Protein AF-A0A7J9YVT6-F1 (afdb_monomer_lite)

Radius of gyration: 18.52 Å; chains: 1; bounding box: 59×26×34 Å

Structure (mmCIF, N/CA/C/O backbone):
data_AF-A0A7J9YVT6-F1
#
_entry.id   AF-A0A7J9YVT6-F1
#
loop_
_atom_site.group_PDB
_atom_site.id
_atom_site.type_symbol
_atom_site.label_atom_id
_atom_site.label_alt_id
_atom_site.label_comp_id
_atom_site.label_asym_id
_atom_site.label_entity_id
_atom_site.label_seq_id
_atom_site.pdbx_PDB_ins_code
_atom_site.Cartn_x
_atom_site.Cartn_y
_atom_site.Cartn_z
_atom_site.occupancy
_atom_site.B_iso_or_equiv
_atom_site.auth_seq_id
_atom_site.auth_comp_id
_atom_site.auth_asym_id
_atom_site.auth_atom_id
_atom_site.pdbx_PDB_model_num
ATOM 1 N N . MET A 1 1 ? -38.159 8.659 23.461 1.00 40.78 1 MET A N 1
ATOM 2 C CA . MET A 1 1 ? -37.622 8.842 22.097 1.00 40.78 1 MET A CA 1
ATOM 3 C C . MET A 1 1 ? -36.786 7.608 21.801 1.00 40.78 1 MET A C 1
ATOM 5 O O . MET A 1 1 ? -35.772 7.430 22.456 1.00 40.78 1 MET A O 1
ATOM 9 N N . ALA A 1 2 ? -37.289 6.686 20.978 1.00 44.66 2 ALA A N 1
ATOM 10 C CA . ALA A 1 2 ? -36.627 5.414 20.687 1.00 44.66 2 ALA A CA 1
ATOM 11 C C . ALA A 1 2 ? -35.849 5.548 19.370 1.00 44.66 2 ALA A C 1
ATOM 13 O O . ALA A 1 2 ? -36.447 5.846 18.337 1.00 44.66 2 ALA A O 1
ATOM 14 N N . GLU A 1 3 ? -34.526 5.386 19.423 1.00 53.50 3 GLU A N 1
ATOM 15 C CA . GLU A 1 3 ? -33.673 5.290 18.236 1.00 53.50 3 GLU A CA 1
ATOM 16 C C . GLU A 1 3 ? -34.002 4.007 17.464 1.00 53.50 3 GLU A C 1
ATOM 18 O O . GLU A 1 3 ? -34.186 2.940 18.050 1.00 53.50 3 GLU A O 1
ATOM 23 N N . GLY A 1 4 ? -34.097 4.129 16.139 1.00 54.88 4 GLY A N 1
ATOM 24 C CA . GLY A 1 4 ? -34.459 3.041 15.242 1.00 54.88 4 GLY A CA 1
ATOM 25 C C . GLY A 1 4 ? -33.515 1.846 15.364 1.00 54.88 4 GLY A C 1
ATOM 26 O O . GLY A 1 4 ? -32.308 1.956 15.140 1.00 54.88 4 GLY A O 1
ATOM 27 N N . SER A 1 5 ? -34.083 0.682 15.675 1.00 56.47 5 SER A N 1
ATOM 28 C CA . SER A 1 5 ? -33.389 -0.590 15.535 1.00 56.47 5 SER A CA 1
ATOM 29 C C . SER A 1 5 ? -33.159 -0.857 14.050 1.00 56.47 5 SER A C 1
ATOM 31 O O . SER A 1 5 ? -34.109 -1.062 13.292 1.00 56.47 5 SER A O 1
ATOM 33 N N . SER A 1 6 ? -31.895 -0.856 13.633 1.00 61.22 6 SER A N 1
ATOM 34 C CA . SER A 1 6 ? -31.508 -1.410 12.337 1.00 61.22 6 SER A CA 1
ATOM 35 C C . SER A 1 6 ? -31.952 -2.884 12.289 1.00 61.22 6 SER A C 1
ATOM 37 O O . SER A 1 6 ? -31.677 -3.607 13.250 1.00 61.22 6 SER A O 1
ATOM 39 N N . PRO A 1 7 ? -32.631 -3.347 11.224 1.00 63.69 7 PRO A N 1
ATOM 40 C CA . PRO A 1 7 ? -33.302 -4.655 11.172 1.00 63.69 7 PRO A CA 1
ATOM 41 C C . PRO A 1 7 ? -32.359 -5.869 11.227 1.00 63.69 7 PRO A C 1
ATOM 43 O O . PRO A 1 7 ? -32.821 -7.002 11.255 1.00 63.69 7 PRO A O 1
ATOM 46 N N . ASP A 1 8 ? -31.045 -5.645 11.257 1.00 70.31 8 ASP A N 1
ATOM 47 C CA . ASP A 1 8 ? -30.039 -6.669 10.979 1.00 70.31 8 ASP A CA 1
ATOM 48 C C . ASP A 1 8 ? -29.282 -7.168 12.224 1.00 70.31 8 ASP A C 1
ATOM 50 O O . ASP A 1 8 ? -28.298 -7.890 12.096 1.00 70.31 8 ASP A O 1
ATOM 54 N N . GLY A 1 9 ? -29.681 -6.759 13.438 1.00 60.09 9 GLY A N 1
ATOM 55 C CA . GLY A 1 9 ? -29.182 -7.306 14.716 1.00 60.09 9 GLY A CA 1
ATOM 56 C C . GLY A 1 9 ? -27.675 -7.161 14.993 1.00 60.09 9 GLY A C 1
ATOM 57 O O . GLY A 1 9 ? -27.210 -7.525 16.072 1.00 60.09 9 GLY A O 1
ATOM 58 N N . ARG A 1 10 ? -26.890 -6.623 14.053 1.00 66.12 10 ARG A N 1
ATOM 59 C CA . ARG A 1 10 ? -25.456 -6.428 14.224 1.00 66.12 10 ARG A CA 1
ATOM 60 C C . ARG A 1 10 ? -25.226 -5.273 15.196 1.00 66.12 10 ARG A C 1
ATOM 62 O O . ARG A 1 10 ? -25.770 -4.186 14.974 1.00 66.12 10 ARG A O 1
ATOM 69 N N . PRO A 1 11 ? -24.396 -5.456 16.239 1.00 57.84 11 PRO A N 1
ATOM 70 C CA . PRO A 1 11 ? -23.889 -4.310 16.978 1.00 57.84 11 PRO A CA 1
ATOM 71 C C . PRO A 1 11 ? -23.279 -3.335 15.961 1.00 57.84 11 PRO A C 1
ATOM 73 O O . PRO A 1 11 ? -22.660 -3.783 14.990 1.00 57.84 11 PRO A O 1
ATOM 76 N N . LYS A 1 12 ? -23.432 -2.016 16.158 1.00 59.56 12 LYS A N 1
ATOM 77 C CA . LYS A 1 12 ? -22.645 -0.985 15.446 1.00 59.56 12 LYS A CA 1
ATOM 78 C C . LYS A 1 12 ? -21.175 -1.102 15.903 1.00 59.56 12 LYS A C 1
ATOM 80 O O . LYS A 1 12 ? -20.631 -0.213 16.543 1.00 59.56 12 LYS A O 1
ATOM 85 N N . GLY A 1 13 ? -20.586 -2.277 15.700 1.00 56.69 13 GLY A N 1
ATOM 86 C CA . GLY A 1 13 ? -19.232 -2.654 16.056 1.00 56.69 13 GLY A CA 1
ATOM 87 C C . GLY A 1 13 ? -18.279 -2.093 15.018 1.00 56.69 13 GLY A C 1
ATOM 88 O O . GLY A 1 13 ? -18.654 -1.975 13.853 1.00 56.69 13 GLY A O 1
ATOM 89 N N . ALA A 1 14 ? -17.094 -1.703 15.488 1.00 66.50 14 ALA A N 1
ATOM 90 C CA . ALA A 1 14 ? -16.006 -1.066 14.751 1.00 66.50 14 ALA A CA 1
ATOM 91 C C . ALA A 1 14 ? -16.098 -1.239 13.225 1.00 66.50 14 ALA A C 1
ATOM 93 O O . ALA A 1 14 ? -16.047 -2.359 12.708 1.00 66.50 14 ALA A O 1
ATOM 94 N N . ALA A 1 15 ? -16.249 -0.116 12.516 1.00 76.62 15 ALA A N 1
ATOM 95 C CA . ALA A 1 15 ? -16.220 -0.109 11.062 1.00 76.62 15 ALA A CA 1
ATOM 96 C C . ALA A 1 15 ? -14.945 -0.820 10.591 1.00 76.62 15 ALA A C 1
ATOM 98 O O . ALA A 1 15 ? -13.849 -0.509 11.061 1.00 76.62 15 ALA A O 1
ATOM 99 N N . ARG A 1 16 ? -15.100 -1.808 9.705 1.00 87.38 16 ARG A N 1
ATOM 100 C CA . ARG A 1 16 ? -13.951 -2.498 9.112 1.00 87.38 16 ARG A CA 1
ATOM 101 C C . ARG A 1 16 ? -13.098 -1.474 8.347 1.00 87.38 16 ARG A C 1
ATOM 103 O O . ARG A 1 16 ? -13.691 -0.581 7.733 1.00 87.38 16 ARG A O 1
ATOM 110 N N . PRO A 1 17 ? -11.758 -1.593 8.364 1.00 93.88 17 PRO A N 1
ATOM 111 C CA . PRO A 1 17 ? -10.900 -0.751 7.541 1.00 93.88 17 PRO A CA 1
ATOM 112 C C . PRO A 1 17 ? -11.294 -0.834 6.064 1.00 93.88 17 PRO A C 1
ATOM 114 O O . PRO A 1 17 ? -11.759 -1.868 5.584 1.00 93.88 17 PRO A O 1
ATOM 117 N N . PHE A 1 18 ? -11.125 0.269 5.344 1.00 95.94 18 PHE A N 1
ATOM 118 C CA . PHE A 1 18 ? -11.353 0.328 3.910 1.00 95.94 18 PHE A CA 1
ATOM 119 C C . PHE A 1 18 ? -10.141 -0.249 3.171 1.00 95.94 18 PHE A C 1
ATOM 121 O O . PHE A 1 18 ? -9.019 0.223 3.351 1.00 95.94 18 PHE A O 1
ATOM 128 N N . GLU A 1 19 ? -10.362 -1.274 2.355 1.00 97.12 19 GLU A N 1
ATOM 129 C CA . GLU A 1 19 ? -9.300 -1.948 1.605 1.00 97.12 19 GLU A CA 1
ATOM 130 C C . GLU A 1 19 ? -8.906 -1.127 0.370 1.00 97.12 19 GLU A C 1
ATOM 132 O O . GLU A 1 19 ? -9.745 -0.818 -0.479 1.00 97.12 19 GLU A O 1
ATOM 137 N N . VAL A 1 20 ? -7.622 -0.790 0.251 1.00 97.56 20 VAL A N 1
ATOM 138 C CA . VAL A 1 20 ? -7.076 0.008 -0.853 1.00 97.56 20 VAL A CA 1
ATOM 139 C C . VAL A 1 20 ? -5.935 -0.742 -1.519 1.00 97.56 20 VAL A C 1
ATOM 141 O O . VAL A 1 20 ? -4.983 -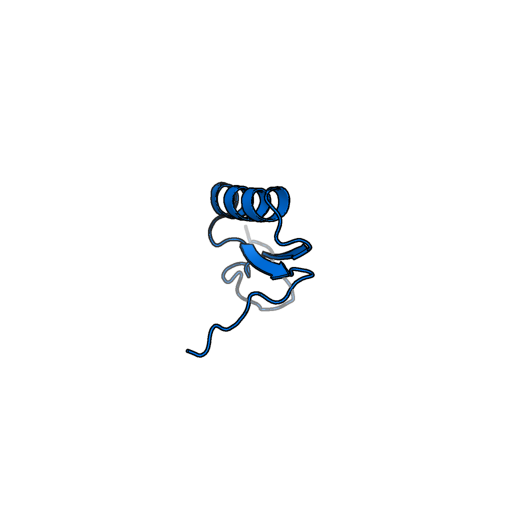1.167 -0.865 1.00 97.56 20 VAL A O 1
ATOM 144 N N . VAL A 1 21 ? -5.997 -0.837 -2.846 1.00 97.44 21 VAL A N 1
ATOM 145 C CA . VAL A 1 21 ? -4.918 -1.385 -3.669 1.00 97.44 21 VAL A CA 1
ATOM 146 C C . VAL A 1 21 ? -4.292 -0.261 -4.484 1.00 97.44 21 VAL A C 1
ATOM 148 O O . VAL A 1 21 ? -4.969 0.389 -5.278 1.00 97.44 21 VAL A O 1
ATOM 151 N N . VAL A 1 22 ? -2.988 -0.056 -4.315 1.00 96.38 22 VAL A N 1
ATOM 152 C CA . VAL A 1 22 ? -2.183 0.838 -5.151 1.00 96.38 22 VAL A CA 1
ATOM 153 C C . VAL A 1 22 ? -1.450 -0.010 -6.186 1.00 96.38 22 VAL A C 1
ATOM 155 O O . VAL A 1 22 ? -0.629 -0.856 -5.836 1.00 96.38 22 VAL A O 1
ATOM 158 N N . ALA A 1 23 ? -1.749 0.197 -7.467 1.00 95.56 23 ALA A N 1
ATOM 159 C CA . ALA A 1 23 ? -1.082 -0.488 -8.570 1.00 95.56 23 ALA A CA 1
ATOM 160 C C . ALA A 1 23 ? 0.058 0.382 -9.124 1.00 95.56 23 ALA A C 1
ATOM 162 O O . ALA A 1 23 ? -0.169 1.325 -9.878 1.00 95.56 23 ALA A O 1
ATOM 163 N N . GLY A 1 24 ? 1.290 0.055 -8.739 1.00 93.94 24 GLY A N 1
ATOM 164 C CA . GLY A 1 24 ? 2.528 0.679 -9.197 1.00 93.94 24 GLY A CA 1
ATOM 165 C C . GLY A 1 24 ? 3.516 0.910 -8.053 1.00 93.94 24 GLY A C 1
ATOM 166 O O . GLY A 1 24 ? 3.254 1.708 -7.164 1.00 93.94 24 GLY A O 1
ATOM 167 N N . GLY A 1 25 ? 4.690 0.274 -8.106 1.00 93.06 25 GLY A N 1
ATOM 168 C CA . GLY A 1 25 ? 5.766 0.437 -7.113 1.00 93.06 25 GLY A CA 1
ATOM 169 C C . GLY A 1 25 ? 6.721 1.610 -7.373 1.00 93.06 25 GLY A C 1
ATOM 170 O O . GLY A 1 25 ? 7.874 1.554 -6.958 1.00 93.06 25 GLY A O 1
ATOM 171 N N . GLY A 1 26 ? 6.285 2.625 -8.124 1.00 94.38 26 GLY A N 1
ATOM 172 C CA . GLY A 1 26 ? 7.058 3.848 -8.364 1.00 94.38 26 GLY A CA 1
ATOM 173 C C . GLY A 1 26 ? 6.837 4.902 -7.276 1.00 94.38 26 GLY A C 1
ATOM 174 O O . GLY A 1 26 ? 6.045 4.701 -6.357 1.00 94.38 26 GLY A O 1
ATOM 175 N N . ILE A 1 27 ? 7.480 6.065 -7.423 1.00 96.62 27 ILE A N 1
ATOM 176 C CA . ILE A 1 27 ? 7.390 7.171 -6.450 1.00 96.62 27 ILE A CA 1
ATOM 177 C C . ILE A 1 27 ? 5.940 7.584 -6.197 1.00 96.62 27 ILE A C 1
ATOM 179 O O . ILE A 1 27 ? 5.514 7.621 -5.053 1.00 96.62 27 ILE A O 1
ATOM 183 N N . ALA A 1 28 ? 5.147 7.794 -7.252 1.00 96.06 28 ALA A N 1
ATOM 184 C CA . ALA A 1 28 ? 3.745 8.183 -7.103 1.00 96.06 28 ALA A CA 1
ATOM 185 C C . ALA A 1 28 ? 2.917 7.167 -6.292 1.00 96.06 28 ALA A C 1
ATOM 187 O O . ALA A 1 28 ? 2.046 7.563 -5.524 1.00 96.06 28 ALA A O 1
ATOM 188 N N . GLY A 1 29 ? 3.199 5.867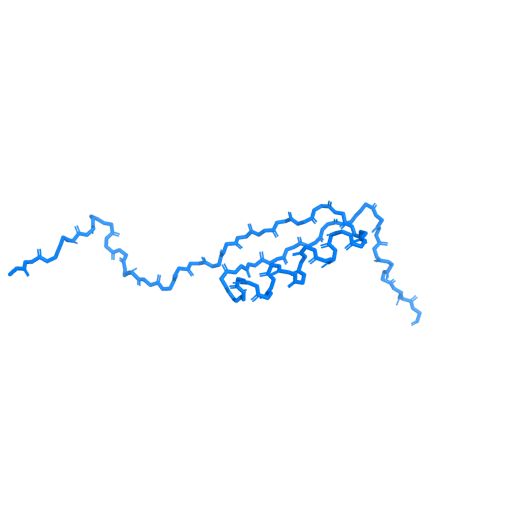 -6.433 1.00 95.69 29 GLY A N 1
ATOM 189 C CA . GLY A 1 29 ? 2.514 4.827 -5.666 1.00 95.69 29 GLY A CA 1
ATOM 190 C C . GLY A 1 29 ? 2.909 4.837 -4.191 1.00 95.69 29 GLY A C 1
ATOM 191 O O . GLY A 1 29 ? 2.050 4.713 -3.321 1.00 95.69 29 GLY A O 1
ATOM 192 N N . LEU A 1 30 ? 4.194 5.043 -3.897 1.00 96.25 30 LEU A N 1
ATOM 193 C CA . LEU A 1 30 ? 4.676 5.146 -2.521 1.00 96.25 30 LEU A CA 1
ATOM 194 C C . LEU A 1 30 ? 4.180 6.423 -1.828 1.00 96.25 30 LEU A C 1
ATOM 196 O O . LEU A 1 30 ? 3.688 6.349 -0.706 1.00 96.25 30 LEU A O 1
ATOM 200 N N . GLU A 1 31 ? 4.237 7.568 -2.506 1.00 98.00 31 GLU A N 1
ATOM 201 C CA . GLU A 1 31 ? 3.689 8.836 -2.008 1.00 98.00 31 GLU A CA 1
ATOM 202 C C . GLU A 1 31 ? 2.187 8.716 -1.724 1.00 98.00 31 GLU A C 1
ATOM 204 O O . GLU A 1 31 ? 1.716 9.143 -0.672 1.00 98.00 31 GLU A O 1
ATOM 209 N N . ALA A 1 32 ? 1.432 8.050 -2.606 1.00 97.62 32 ALA A N 1
ATOM 210 C CA . ALA A 1 32 ? 0.015 7.789 -2.374 1.00 97.62 32 ALA A CA 1
ATOM 211 C C . ALA A 1 32 ? -0.222 6.946 -1.110 1.00 97.62 32 ALA A C 1
ATOM 213 O O . ALA A 1 32 ? -1.131 7.251 -0.341 1.00 97.62 32 ALA A O 1
ATOM 214 N N . LEU A 1 33 ? 0.594 5.916 -0.854 1.00 97.19 33 LEU A N 1
ATOM 215 C CA . LEU A 1 33 ? 0.496 5.117 0.375 1.00 97.19 33 LEU A CA 1
ATOM 216 C C . LEU A 1 33 ? 0.778 5.945 1.630 1.00 97.19 33 LEU A C 1
ATOM 218 O O . LEU A 1 33 ? 0.044 5.827 2.612 1.00 97.19 33 LEU A O 1
ATOM 222 N N . LEU A 1 34 ? 1.831 6.767 1.602 1.00 97.50 34 LEU A N 1
ATOM 223 C CA . LEU A 1 34 ? 2.210 7.621 2.727 1.00 97.50 34 LEU A CA 1
ATOM 224 C C . LEU A 1 34 ? 1.117 8.650 3.018 1.00 97.50 34 LEU A C 1
ATOM 226 O O . LEU A 1 34 ? 0.650 8.733 4.153 1.00 97.50 34 LEU A O 1
ATOM 230 N N . ALA A 1 35 ? 0.633 9.338 1.983 1.00 97.88 35 ALA A N 1
ATOM 231 C CA . ALA A 1 35 ? -0.460 10.294 2.097 1.00 97.88 35 ALA A CA 1
ATOM 232 C C . ALA A 1 35 ? -1.745 9.630 2.621 1.00 97.88 35 ALA A C 1
ATOM 234 O O . ALA A 1 35 ? -2.399 10.167 3.512 1.00 97.88 35 ALA A O 1
ATOM 235 N N . LEU A 1 36 ? -2.098 8.434 2.130 1.00 97.56 36 LEU A N 1
ATOM 236 C CA . LEU A 1 36 ? -3.258 7.682 2.621 1.00 97.56 36 LEU A CA 1
ATOM 237 C C . LEU A 1 36 ? -3.104 7.283 4.091 1.00 97.56 36 LEU A C 1
ATOM 239 O O . LEU A 1 36 ? -4.062 7.410 4.856 1.00 97.56 36 LEU A O 1
AT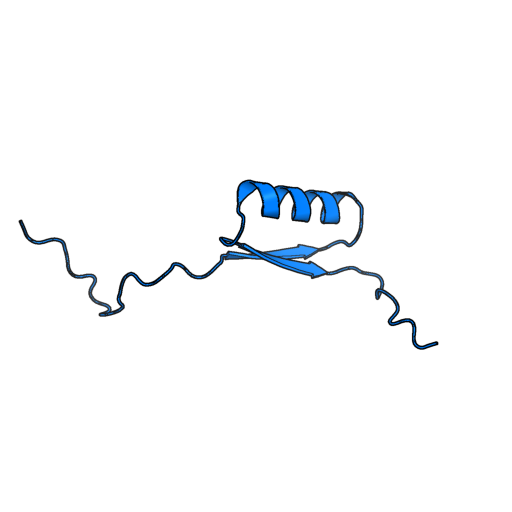OM 243 N N . ARG A 1 37 ? -1.917 6.832 4.514 1.00 96.50 37 ARG A N 1
ATOM 244 C CA . ARG A 1 37 ? -1.662 6.512 5.924 1.00 96.50 37 ARG A CA 1
ATOM 245 C C . ARG A 1 37 ? -1.763 7.754 6.804 1.00 96.50 37 AR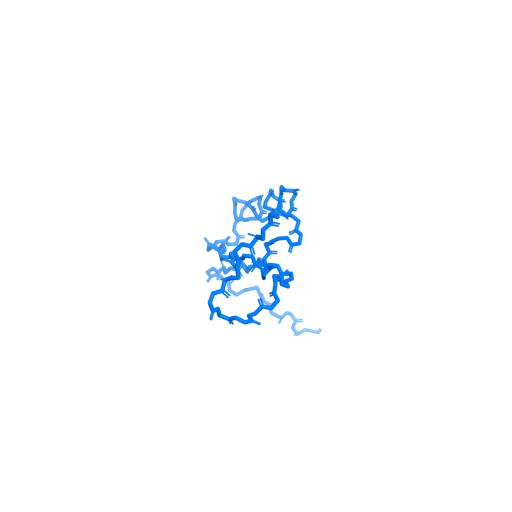G A C 1
ATOM 247 O O . ARG A 1 37 ? -2.334 7.660 7.886 1.00 96.50 37 ARG A O 1
ATOM 254 N N . GLU A 1 38 ? -1.248 8.889 6.344 1.00 98.19 38 GLU A N 1
ATOM 255 C CA . GLU A 1 38 ? -1.303 10.162 7.065 1.00 98.19 38 GLU A CA 1
ATOM 256 C C . GLU A 1 38 ? -2.749 10.634 7.275 1.00 98.19 38 GLU A C 1
ATOM 258 O O . GLU A 1 38 ? -3.148 10.932 8.400 1.00 98.19 38 GLU A O 1
ATOM 263 N N . ILE A 1 39 ? -3.567 10.648 6.217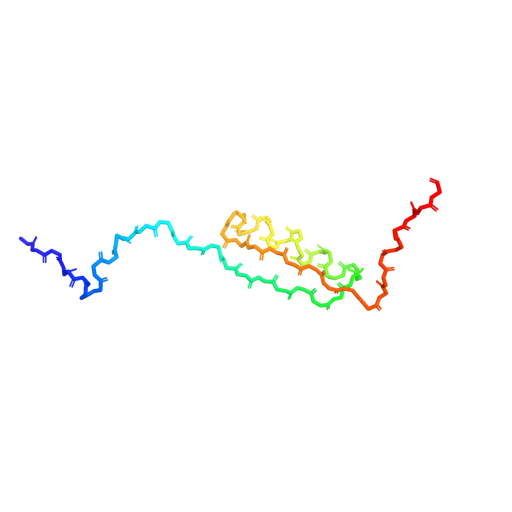 1.00 97.75 39 ILE A N 1
ATOM 264 C CA . ILE A 1 39 ? -4.932 11.191 6.295 1.00 97.75 39 ILE A CA 1
ATOM 265 C C . ILE A 1 39 ? -5.943 10.200 6.883 1.00 97.75 39 ILE A C 1
ATOM 267 O O . ILE A 1 39 ? -6.920 10.612 7.516 1.00 97.75 39 ILE A O 1
ATOM 271 N N . ALA A 1 40 ? -5.763 8.896 6.651 1.00 95.88 40 ALA A N 1
ATOM 272 C CA . ALA A 1 40 ? -6.753 7.876 6.992 1.00 95.88 40 ALA A CA 1
ATOM 273 C C . ALA A 1 40 ? -6.356 6.989 8.178 1.00 95.88 40 ALA A C 1
ATOM 275 O O . ALA A 1 40 ? -7.248 6.471 8.857 1.00 95.88 40 ALA A O 1
ATOM 276 N N . GLY A 1 41 ? -5.063 6.873 8.488 1.00 94.81 41 GLY A N 1
ATOM 277 C CA . GLY A 1 41 ? -4.567 6.053 9.589 1.00 94.81 41 GLY A CA 1
ATOM 278 C C . GLY A 1 41 ? -5.064 4.610 9.497 1.00 94.81 41 GLY A C 1
ATOM 279 O O . GLY A 1 41 ? -5.103 4.017 8.425 1.00 94.81 41 GLY A O 1
ATOM 280 N N . GLU A 1 42 ? -5.518 4.070 10.625 1.00 94.31 42 GLU A N 1
ATOM 281 C CA . GLU A 1 42 ? -6.021 2.690 10.742 1.00 94.31 42 GLU A CA 1
ATOM 282 C C . GLU A 1 42 ? -7.412 2.478 10.111 1.00 94.31 42 GLU A C 1
ATOM 284 O O . GLU A 1 42 ? -7.963 1.379 10.149 1.00 94.31 42 GLU A O 1
ATOM 289 N N . ARG A 1 43 ? -8.015 3.522 9.523 1.00 94.06 43 ARG A N 1
ATOM 290 C CA . ARG A 1 43 ? -9.284 3.395 8.789 1.00 94.06 43 ARG A CA 1
ATOM 291 C C . ARG A 1 43 ? -9.098 2.765 7.411 1.00 94.06 43 ARG A C 1
ATOM 293 O O . ARG A 1 43 ? -10.103 2.456 6.777 1.00 94.06 43 ARG A O 1
ATOM 300 N N . VAL A 1 44 ? -7.859 2.597 6.943 1.00 96.62 44 VAL A N 1
ATOM 301 C CA . VAL A 1 44 ? -7.533 1.951 5.667 1.00 96.62 44 VAL A CA 1
ATOM 302 C C . VAL A 1 44 ? -6.568 0.790 5.872 1.00 96.62 44 VAL A C 1
ATOM 304 O O . VAL A 1 44 ? -5.644 0.864 6.676 1.00 96.62 44 VAL A O 1
ATOM 307 N N . SER A 1 45 ? -6.774 -0.268 5.101 1.00 97.31 45 SER A N 1
ATOM 308 C CA . SER A 1 45 ? -5.831 -1.367 4.921 1.00 97.31 45 SER A CA 1
ATOM 309 C C . SER A 1 45 ? -5.231 -1.229 3.522 1.00 97.31 45 SER A C 1
ATOM 311 O O . SER A 1 45 ? -5.958 -1.082 2.539 1.00 97.31 45 SER A O 1
ATOM 313 N N . LEU A 1 46 ? -3.901 -1.168 3.432 1.00 97.56 46 LEU A N 1
ATOM 314 C CA . LEU A 1 46 ? -3.183 -0.780 2.217 1.00 97.56 46 LEU A CA 1
ATOM 315 C C . LEU A 1 46 ? -2.429 -1.974 1.619 1.00 97.56 46 LEU A C 1
ATOM 317 O O . LEU A 1 46 ? -1.621 -2.603 2.296 1.00 97.56 46 LEU A O 1
ATOM 321 N N . THR A 1 47 ? -2.630 -2.231 0.327 1.00 96.88 47 THR A N 1
ATOM 322 C CA . THR A 1 47 ? -1.868 -3.211 -0.461 1.00 96.88 47 THR A CA 1
ATOM 323 C C . THR A 1 47 ? -1.173 -2.514 -1.629 1.00 96.88 47 THR A C 1
ATOM 325 O O . THR A 1 47 ? -1.811 -1.792 -2.392 1.00 96.88 47 THR A O 1
ATOM 328 N N . LEU A 1 48 ? 0.128 -2.758 -1.803 1.00 94.88 48 LEU A N 1
ATOM 329 C CA . LEU A 1 48 ? 0.896 -2.294 -2.960 1.00 94.88 48 LEU A CA 1
ATOM 330 C C . LEU A 1 48 ? 1.138 -3.449 -3.924 1.00 94.88 48 LEU A C 1
ATOM 332 O O . LEU A 1 48 ? 1.673 -4.486 -3.538 1.00 94.88 48 LEU A O 1
ATOM 336 N N . VAL A 1 49 ? 0.813 -3.240 -5.193 1.00 95.31 49 VAL A N 1
ATOM 337 C CA . VAL A 1 49 ? 1.130 -4.169 -6.276 1.00 95.31 49 VAL A CA 1
ATOM 338 C C . VAL A 1 49 ? 2.131 -3.493 -7.201 1.00 95.31 49 VAL A C 1
ATOM 340 O O . VAL A 1 49 ? 1.887 -2.389 -7.675 1.00 95.31 49 VAL A O 1
ATOM 343 N N . SER A 1 50 ? 3.259 -4.143 -7.478 1.00 91.88 50 SER A N 1
ATOM 344 C CA . SER A 1 50 ? 4.267 -3.653 -8.425 1.00 91.88 50 SER A CA 1
ATOM 345 C C . SER A 1 50 ? 4.426 -4.623 -9.591 1.00 91.88 50 SER A C 1
ATOM 347 O O . SER A 1 50 ? 4.267 -5.829 -9.425 1.00 91.88 50 SER A O 1
ATOM 349 N N . ALA A 1 51 ? 4.748 -4.093 -10.774 1.00 85.06 51 ALA A N 1
ATOM 350 C CA . ALA A 1 51 ? 4.946 -4.885 -11.990 1.00 85.06 51 ALA A CA 1
ATOM 351 C C . ALA A 1 51 ? 6.256 -5.691 -11.977 1.00 85.06 51 ALA A C 1
ATOM 353 O O . ALA A 1 51 ? 6.359 -6.706 -12.660 1.00 85.06 51 ALA A O 1
ATOM 354 N N . SER A 1 52 ? 7.252 -5.242 -11.206 1.00 78.19 52 SER A N 1
ATOM 355 C CA . SER A 1 52 ? 8.481 -5.998 -10.977 1.00 78.19 52 SER A CA 1
ATOM 356 C C . SER A 1 52 ? 8.397 -6.692 -9.621 1.00 78.19 52 SER A C 1
ATOM 358 O O . SER A 1 52 ? 8.034 -6.030 -8.639 1.00 78.19 52 SER A O 1
ATOM 360 N N . PRO A 1 53 ? 8.745 -7.985 -9.525 1.00 66.69 53 PRO A N 1
ATOM 361 C CA . PRO A 1 53 ? 8.893 -8.623 -8.231 1.00 66.69 53 PRO A CA 1
ATOM 362 C C . PRO A 1 53 ? 9.972 -7.879 -7.435 1.00 66.69 53 PRO A C 1
ATOM 364 O O . PRO A 1 53 ? 11.101 -7.706 -7.898 1.00 66.69 53 PRO A O 1
ATOM 367 N N . SER A 1 54 ? 9.647 -7.449 -6.216 1.00 68.12 54 SER A N 1
ATOM 368 C CA . SER A 1 54 ? 10.686 -7.125 -5.242 1.00 68.12 54 SER A CA 1
ATOM 369 C C . SER A 1 54 ? 11.429 -8.427 -4.956 1.00 68.12 54 SER A C 1
ATOM 371 O O . SER A 1 54 ? 10.836 -9.363 -4.420 1.00 68.12 54 SER A O 1
ATOM 373 N N . SER A 1 55 ? 12.685 -8.524 -5.392 1.00 57.44 55 SER A N 1
ATOM 374 C CA . SER A 1 55 ? 13.488 -9.736 -5.232 1.00 57.44 55 SER A CA 1
ATOM 375 C C . SER A 1 55 ? 13.477 -10.190 -3.766 1.00 57.44 55 SER A C 1
ATOM 377 O O . SER A 1 55 ? 13.895 -9.413 -2.904 1.00 57.44 55 SER A O 1
ATOM 379 N N . PRO A 1 56 ? 13.050 -11.425 -3.444 1.00 61.22 56 PRO A N 1
ATOM 380 C CA . PRO A 1 56 ? 13.392 -12.021 -2.168 1.00 61.22 56 PRO A CA 1
ATOM 381 C C . PRO A 1 56 ? 14.876 -12.371 -2.267 1.00 61.22 56 PRO A C 1
ATOM 383 O O . PRO A 1 56 ? 15.248 -13.383 -2.855 1.00 61.22 56 PRO A O 1
ATOM 386 N N . THR A 1 57 ? 15.756 -11.491 -1.791 1.00 61.62 57 THR A N 1
ATOM 387 C CA . THR A 1 57 ? 17.190 -11.788 -1.736 1.00 61.62 57 THR A CA 1
ATOM 388 C C . THR A 1 57 ? 17.408 -12.932 -0.748 1.00 61.62 57 THR A C 1
ATOM 390 O O . THR A 1 57 ? 17.551 -12.715 0.449 1.00 61.62 57 THR A O 1
ATOM 393 N N . GLY A 1 58 ? 17.398 -14.161 -1.264 1.00 59.09 58 GLY A N 1
ATOM 394 C CA . GLY A 1 58 ? 18.028 -15.319 -0.653 1.00 59.09 58 GLY A CA 1
ATOM 395 C C . GLY A 1 58 ? 19.509 -15.295 -1.004 1.00 59.09 58 GLY A C 1
ATOM 396 O O . GLY A 1 58 ? 19.913 -15.816 -2.044 1.00 59.09 58 GLY A O 1
ATOM 397 N N . ARG A 1 59 ? 20.303 -14.651 -0.152 1.00 55.81 59 ARG A N 1
ATOM 398 C CA . ARG A 1 59 ? 21.729 -14.928 -0.009 1.00 55.81 59 ARG A CA 1
ATOM 399 C C . ARG A 1 59 ? 22.035 -15.111 1.464 1.00 55.81 59 ARG A C 1
ATOM 401 O O . ARG A 1 59 ? 21.437 -14.357 2.261 1.00 55.81 59 ARG A O 1
#

Secondary structure (DSSP, 8-state):
-PPP--TT------PPPEEEEEE--SHHHHHHHHH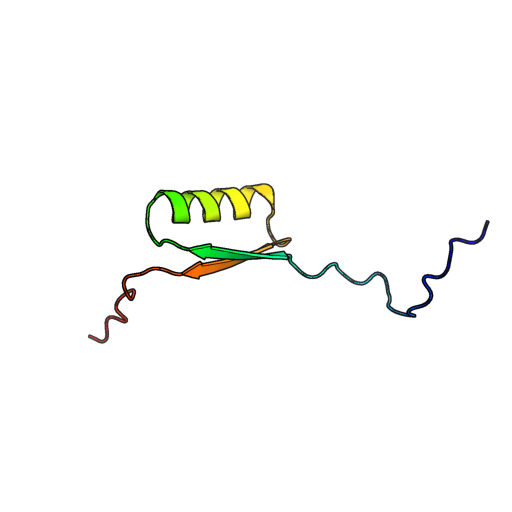HHHHHGGGEEEEEE-SS-------

Sequence (59 aa):
MAEGSSPDGRPKGAARPFEVVVAGGGIAGLEALLALREIAGERVSLTLVSASPSSPTGR

Foldseek 3Di:
DDDDDDPPPDDPPDDQAAEDEQEAPDPVSVVVVVVCCVVQPNSHDYHYHHPDDPDPPPD

pLDDT: mean 81.99, std 17.9, range [40.78, 98.19]